Protein AF-A0AAW9I963-F1 (afdb_monomer_lite)

Structure (mmCIF, N/CA/C/O backbone):
data_AF-A0AAW9I963-F1
#
_entry.id   AF-A0AAW9I963-F1
#
loop_
_atom_site.group_PDB
_atom_site.id
_atom_site.type_symbol
_atom_site.label_atom_id
_atom_site.label_alt_id
_atom_site.label_comp_id
_atom_site.label_asym_id
_atom_site.label_entity_id
_atom_site.label_seq_id
_atom_site.pdbx_PDB_ins_code
_atom_site.Cartn_x
_atom_site.Cartn_y
_atom_site.Cartn_z
_atom_site.occupancy
_atom_site.B_iso_or_equiv
_atom_site.auth_seq_id
_atom_site.auth_comp_id
_atom_site.auth_asym_id
_atom_site.auth_atom_id
_atom_site.pdbx_PDB_model_num
ATOM 1 N N . PHE A 1 1 ? -1.242 30.091 -8.953 1.00 43.53 1 PHE A N 1
ATOM 2 C CA . PHE A 1 1 ? -1.515 29.076 -7.918 1.00 43.53 1 PHE A CA 1
ATOM 3 C C . PHE A 1 1 ? -2.609 28.128 -8.404 1.00 43.53 1 PHE A C 1
ATOM 5 O O . PHE A 1 1 ? -3.777 28.372 -8.151 1.00 43.53 1 PHE A O 1
ATOM 12 N N . LYS A 1 2 ? -2.262 27.078 -9.162 1.00 47.34 2 LYS A N 1
ATOM 13 C CA . LYS A 1 2 ? -3.169 25.941 -9.393 1.00 47.34 2 LYS A CA 1
ATOM 14 C C . LYS A 1 2 ? -2.757 24.877 -8.384 1.00 47.34 2 LYS A C 1
ATOM 16 O O . LYS A 1 2 ? -1.743 24.215 -8.575 1.00 47.34 2 LYS A O 1
ATOM 21 N N . GLN A 1 3 ? -3.473 24.800 -7.269 1.00 59.44 3 GLN A N 1
ATOM 22 C CA . GLN A 1 3 ? -3.333 23.683 -6.347 1.00 59.44 3 GLN A CA 1
ATOM 23 C C . GLN A 1 3 ? -3.964 22.481 -7.055 1.00 59.44 3 GLN A C 1
ATOM 25 O O . GLN A 1 3 ? -5.179 22.432 -7.227 1.00 59.44 3 GLN A O 1
ATOM 30 N N . TYR A 1 4 ? -3.132 21.591 -7.595 1.00 69.25 4 TYR A N 1
ATOM 31 C CA . TYR A 1 4 ? -3.611 20.362 -8.218 1.00 69.25 4 TYR A CA 1
ATOM 32 C C . TYR A 1 4 ? -4.271 19.504 -7.137 1.00 69.25 4 TYR A C 1
ATOM 34 O O . TYR A 1 4 ? -3.640 19.164 -6.137 1.00 69.25 4 TYR A O 1
ATOM 42 N N . LEU A 1 5 ? -5.552 19.195 -7.329 1.00 75.75 5 LEU A N 1
ATOM 43 C CA . LEU A 1 5 ? -6.249 18.194 -6.535 1.00 75.75 5 LEU A CA 1
ATOM 44 C C . LEU A 1 5 ? -5.720 16.818 -6.949 1.00 75.75 5 LEU A C 1
ATOM 46 O O . LEU A 1 5 ? -5.833 16.436 -8.112 1.00 75.75 5 LEU A O 1
ATOM 50 N N . ASP A 1 6 ? -5.146 16.084 -6.002 1.00 88.00 6 ASP A N 1
ATOM 51 C CA . ASP A 1 6 ? -4.772 14.686 -6.203 1.00 88.00 6 ASP A CA 1
ATOM 52 C C . ASP A 1 6 ? -6.042 13.824 -6.125 1.00 88.00 6 ASP A C 1
ATOM 54 O O . ASP A 1 6 ? -6.555 13.534 -5.041 1.00 88.00 6 ASP A O 1
ATOM 58 N N . ILE A 1 7 ? -6.591 13.478 -7.292 1.00 90.69 7 ILE A N 1
ATOM 59 C CA . ILE A 1 7 ? -7.854 12.733 -7.417 1.00 90.69 7 ILE A CA 1
ATOM 60 C C . ILE A 1 7 ? -7.729 11.336 -6.804 1.00 90.69 7 ILE A C 1
ATOM 62 O O . ILE A 1 7 ? -8.674 10.858 -6.173 1.00 90.69 7 ILE A O 1
ATOM 66 N N . ARG A 1 8 ? -6.567 10.688 -6.937 1.00 91.94 8 ARG A N 1
ATOM 67 C CA . ARG A 1 8 ? -6.339 9.346 -6.390 1.00 91.94 8 ARG A CA 1
ATOM 68 C C . ARG A 1 8 ? -6.342 9.391 -4.865 1.00 91.94 8 ARG A C 1
ATOM 70 O O . ARG A 1 8 ? -7.024 8.591 -4.229 1.00 91.94 8 ARG A O 1
ATOM 77 N N . LEU A 1 9 ? -5.670 10.381 -4.274 1.00 93.44 9 LEU A N 1
ATOM 78 C CA . LEU A 1 9 ? -5.690 10.583 -2.825 1.00 93.44 9 LEU A CA 1
ATOM 79 C C . LEU A 1 9 ? -7.079 10.984 -2.305 1.00 93.44 9 LEU A C 1
ATOM 81 O O . LEU A 1 9 ? -7.495 10.523 -1.243 1.00 93.44 9 LEU A O 1
ATOM 85 N N . ALA A 1 10 ? -7.813 11.824 -3.037 1.00 95.06 10 ALA A N 1
ATOM 86 C CA . ALA A 1 10 ? -9.189 12.170 -2.684 1.00 95.06 10 ALA A CA 1
ATOM 87 C C . ALA A 1 10 ? -10.102 10.931 -2.694 1.00 95.06 10 ALA A C 1
ATOM 89 O O . ALA A 1 10 ? -10.862 10.723 -1.750 1.00 95.06 10 ALA A O 1
ATOM 90 N N . SER A 1 11 ? -9.963 10.076 -3.710 1.00 95.94 11 SER A N 1
ATOM 91 C CA . SER A 1 11 ? -10.714 8.822 -3.830 1.00 95.94 11 SER A CA 1
ATOM 92 C C . SER A 1 11 ? -10.392 7.864 -2.685 1.00 95.94 11 SER A C 1
ATOM 94 O O . SER A 1 11 ? -11.305 7.361 -2.037 1.00 95.94 11 SER A O 1
ATOM 96 N N . LEU A 1 12 ? -9.105 7.690 -2.359 1.00 97.31 12 LEU A N 1
ATOM 97 C CA . LEU A 1 12 ? -8.669 6.883 -1.217 1.00 97.31 12 LEU A CA 1
ATOM 98 C C . LEU A 1 12 ? -9.314 7.351 0.093 1.00 97.31 12 LEU A C 1
ATOM 100 O O . LEU A 1 12 ? -9.763 6.530 0.885 1.00 97.31 12 LEU A O 1
ATOM 104 N N . ARG A 1 13 ? -9.388 8.667 0.325 1.00 97.50 13 ARG A N 1
ATOM 105 C CA . ARG A 1 13 ? -9.997 9.224 1.544 1.00 97.50 13 ARG A CA 1
ATOM 106 C C . ARG A 1 13 ? -11.492 8.938 1.634 1.00 97.50 13 ARG A C 1
ATOM 108 O O . ARG A 1 13 ? -11.961 8.608 2.718 1.00 97.50 13 ARG A O 1
ATOM 115 N N . LEU A 1 14 ? -12.220 9.046 0.522 1.00 97.94 14 LEU A N 1
ATOM 116 C CA . LEU A 1 14 ? -13.650 8.731 0.479 1.00 97.94 14 LEU A CA 1
ATOM 117 C C . LEU A 1 14 ? -13.894 7.238 0.719 1.00 97.94 14 LEU A C 1
ATOM 119 O O . LEU A 1 14 ? -14.690 6.885 1.583 1.00 97.94 14 LEU A O 1
ATOM 123 N N . ILE A 1 15 ? -13.140 6.371 0.037 1.00 97.88 15 ILE A N 1
ATOM 124 C CA . ILE A 1 15 ? -13.218 4.915 0.220 1.00 97.88 15 ILE A CA 1
ATOM 125 C C . ILE A 1 15 ? -12.872 4.530 1.665 1.00 97.88 15 ILE A C 1
ATOM 127 O O . ILE A 1 15 ? -13.557 3.716 2.275 1.00 97.88 15 ILE A O 1
ATOM 131 N N . ALA A 1 16 ? -11.845 5.151 2.251 1.00 98.00 16 ALA A N 1
ATOM 132 C CA . ALA A 1 16 ? -11.481 4.917 3.643 1.00 98.00 16 ALA A CA 1
ATOM 133 C C . ALA A 1 16 ? -12.562 5.371 4.635 1.00 98.00 16 ALA A C 1
ATOM 135 O O . ALA A 1 16 ? -12.674 4.758 5.695 1.00 98.00 16 ALA A O 1
ATOM 136 N N . SER A 1 17 ? -13.333 6.420 4.322 1.00 98.12 17 SER A N 1
ATOM 137 C CA . SER A 1 17 ? -14.497 6.819 5.128 1.00 98.12 17 SER A CA 1
ATOM 138 C C . SER A 1 17 ? -15.569 5.739 5.074 1.00 98.12 17 SER A C 1
ATOM 140 O O . SER A 1 17 ? -15.957 5.224 6.117 1.00 98.12 17 SER A O 1
ATOM 142 N N . GLU A 1 18 ? -15.944 5.309 3.867 1.00 98.31 18 GLU A N 1
ATOM 143 C CA . GLU A 1 18 ? -16.982 4.294 3.658 1.00 98.31 18 GLU A CA 1
ATOM 144 C C . GLU A 1 18 ? -16.635 2.972 4.358 1.00 98.31 18 GLU A C 1
ATOM 146 O O . GLU A 1 18 ? -17.433 2.430 5.118 1.00 98.31 18 GLU A O 1
ATOM 151 N N . ILE A 1 19 ? -15.403 2.481 4.189 1.00 98.25 19 ILE A N 1
ATOM 152 C CA . ILE A 1 19 ? -14.929 1.245 4.833 1.00 98.25 19 ILE A CA 1
ATOM 153 C C . ILE A 1 19 ? -15.042 1.324 6.362 1.00 98.25 19 ILE A C 1
ATOM 155 O O . ILE A 1 19 ? -15.353 0.323 7.008 1.00 98.25 19 ILE A O 1
ATOM 159 N N . LYS A 1 20 ? -14.771 2.496 6.952 1.00 97.31 20 LYS A N 1
ATOM 160 C CA . LYS A 1 20 ? -14.863 2.705 8.405 1.00 97.31 20 LYS A CA 1
ATOM 161 C C . LYS A 1 20 ? -16.306 2.820 8.872 1.00 97.31 20 LYS A C 1
ATOM 163 O O . LYS A 1 20 ? -16.640 2.238 9.897 1.00 97.31 20 LYS A O 1
ATOM 168 N N . GLU A 1 21 ? -17.140 3.549 8.137 1.00 98.19 21 GLU A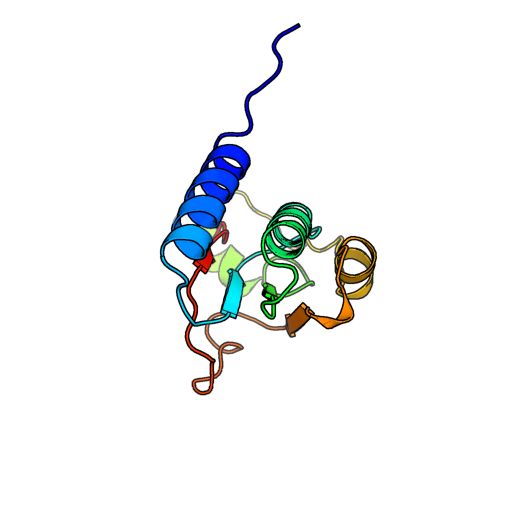 N 1
ATOM 169 C CA . GLU A 1 21 ? -18.558 3.746 8.454 1.00 98.19 21 GLU A CA 1
ATOM 170 C C . GLU A 1 21 ? -19.335 2.426 8.401 1.00 98.19 21 GLU A C 1
ATOM 172 O O . GLU A 1 21 ? -20.127 2.147 9.298 1.00 98.19 21 GLU A O 1
ATOM 177 N N . GLN A 1 22 ? -19.035 1.573 7.418 1.00 98.00 22 GLN A N 1
ATOM 178 C CA . GLN A 1 22 ? -19.617 0.233 7.290 1.00 98.00 22 GLN A CA 1
ATOM 179 C C . GLN A 1 22 ? -18.927 -0.823 8.166 1.00 98.00 22 GLN A C 1
ATOM 181 O O . GLN A 1 22 ? -19.359 -1.973 8.194 1.00 98.00 22 GLN A O 1
ATOM 186 N N . ASN A 1 23 ? -17.844 -0.456 8.863 1.00 96.31 23 ASN A N 1
ATOM 187 C CA . ASN A 1 23 ? -17.022 -1.358 9.667 1.00 96.31 23 ASN A CA 1
ATOM 188 C C . ASN A 1 23 ? -16.606 -2.633 8.902 1.00 96.31 23 ASN A C 1
ATOM 190 O O . ASN A 1 23 ? -16.752 -3.745 9.409 1.00 96.31 23 ASN A O 1
ATOM 194 N N . LEU A 1 24 ? -16.118 -2.478 7.663 1.00 97.81 24 LEU A N 1
ATOM 195 C CA . LEU A 1 24 ? -15.758 -3.629 6.832 1.00 97.81 24 LEU A CA 1
ATOM 196 C C . LEU A 1 24 ? -14.517 -4.345 7.376 1.00 97.81 24 LEU A C 1
ATOM 198 O O . LEU A 1 24 ? -13.463 -3.735 7.615 1.00 97.81 24 LEU A O 1
ATOM 202 N N . ASP A 1 25 ? -14.637 -5.663 7.498 1.00 97.31 25 ASP A N 1
ATOM 203 C CA . ASP A 1 25 ? -13.540 -6.566 7.823 1.00 97.31 25 ASP A CA 1
ATOM 204 C C . ASP A 1 25 ? -12.570 -6.731 6.647 1.00 97.31 25 ASP A C 1
ATOM 206 O O . ASP A 1 25 ? -12.907 -6.479 5.492 1.00 97.31 25 ASP A O 1
ATOM 210 N N . GLY A 1 26 ? -11.349 -7.170 6.951 1.00 97.69 26 GLY A N 1
ATOM 211 C CA . GLY A 1 26 ? -10.289 -7.389 5.967 1.00 97.69 26 GLY A CA 1
ATOM 212 C C . GLY A 1 26 ? -9.155 -6.372 6.052 1.00 97.69 26 GLY A C 1
ATOM 213 O O . GLY A 1 26 ? -9.270 -5.324 6.696 1.00 97.69 26 GLY A O 1
ATOM 214 N N . GLU A 1 27 ? -8.046 -6.725 5.416 1.00 98.25 27 GLU A N 1
ATOM 215 C CA . GLU A 1 27 ? -6.800 -5.963 5.383 1.00 98.25 27 GLU A CA 1
ATOM 216 C C . GLU A 1 27 ? -6.758 -5.026 4.166 1.00 98.25 27 GLU A C 1
ATOM 218 O O . GLU A 1 27 ? -7.710 -4.957 3.382 1.00 98.25 27 GLU A O 1
ATOM 223 N N . VAL A 1 28 ? -5.666 -4.280 3.996 1.00 98.31 28 VAL A N 1
ATOM 224 C CA . VAL A 1 28 ? -5.489 -3.376 2.850 1.00 98.31 28 VAL A CA 1
ATOM 225 C C . VAL A 1 28 ? -4.237 -3.729 2.060 1.00 98.31 28 VAL A C 1
ATOM 227 O O . VAL A 1 28 ? -3.258 -4.201 2.636 1.00 98.31 28 VAL A O 1
ATOM 230 N N . ALA A 1 29 ? -4.257 -3.505 0.747 1.00 97.12 29 ALA A N 1
ATOM 231 C CA . ALA A 1 29 ? -3.127 -3.818 -0.119 1.00 97.12 29 ALA A CA 1
ATOM 232 C C . ALA A 1 29 ? -2.841 -2.747 -1.176 1.00 97.12 29 ALA A C 1
ATOM 234 O O . ALA A 1 29 ? -3.734 -2.023 -1.620 1.00 97.12 29 ALA A O 1
ATOM 235 N N . GLU A 1 30 ? -1.585 -2.701 -1.608 1.00 95.50 30 GLU A N 1
ATOM 236 C CA . GLU A 1 30 ? -1.146 -2.021 -2.824 1.00 95.50 30 GLU A CA 1
ATOM 237 C C . GLU A 1 30 ? -0.250 -2.960 -3.642 1.00 95.50 30 GLU A C 1
ATOM 239 O O . GLU A 1 30 ? 0.680 -3.563 -3.102 1.00 95.50 30 GLU A O 1
ATOM 244 N N . LEU A 1 31 ? -0.553 -3.071 -4.935 1.00 92.94 31 LEU A N 1
ATOM 245 C CA . LEU A 1 31 ? 0.244 -3.757 -5.946 1.00 92.94 31 LEU A CA 1
ATOM 246 C C . LEU A 1 31 ? 0.896 -2.701 -6.845 1.00 92.94 31 LEU A C 1
ATOM 248 O O . LEU A 1 31 ? 0.181 -2.007 -7.564 1.00 92.94 31 LEU A O 1
ATOM 252 N N . GLY A 1 32 ? 2.224 -2.580 -6.778 1.00 85.69 32 GLY A N 1
ATOM 253 C CA . GLY A 1 32 ? 2.993 -1.499 -7.408 1.00 85.69 32 GLY A CA 1
ATOM 254 C C . GLY A 1 32 ? 3.131 -0.280 -6.488 1.00 85.69 32 GLY A C 1
ATOM 255 O O . GLY A 1 32 ? 2.39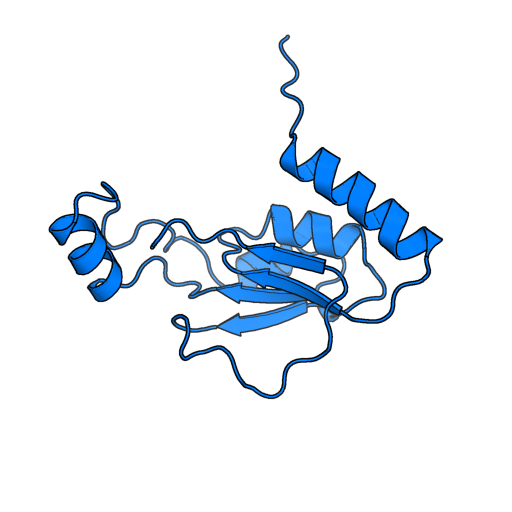1 0.690 -6.591 1.00 85.69 32 GLY A O 1
ATOM 256 N N . GLY A 1 33 ? 4.073 -0.327 -5.545 1.00 76.44 33 GLY A N 1
ATOM 257 C CA . GLY A 1 33 ? 4.254 0.697 -4.508 1.00 76.44 33 GLY A CA 1
ATOM 258 C C . GLY A 1 33 ? 5.386 1.696 -4.775 1.00 76.44 33 GLY A C 1
ATOM 259 O O . GLY A 1 33 ? 5.423 2.762 -4.149 1.00 76.44 33 GLY A O 1
ATOM 260 N N . TYR A 1 34 ? 6.327 1.379 -5.671 1.00 81.06 34 TYR A N 1
ATOM 261 C CA . TYR A 1 34 ? 7.524 2.164 -5.993 1.00 81.06 34 TYR A CA 1
ATOM 262 C C . TYR A 1 34 ? 8.199 2.779 -4.749 1.00 81.06 34 TYR A C 1
ATOM 264 O O . TYR A 1 34 ? 8.846 2.090 -3.963 1.00 81.06 34 TYR A O 1
ATOM 272 N N . LYS A 1 35 ? 8.059 4.097 -4.536 1.00 80.75 35 LYS A N 1
ATOM 273 C CA . LYS A 1 35 ? 8.667 4.858 -3.426 1.00 80.75 35 LYS A CA 1
ATOM 274 C C . LYS A 1 35 ? 7.800 4.941 -2.170 1.00 80.75 35 LYS A C 1
ATOM 276 O O . LYS A 1 35 ? 8.176 5.663 -1.240 1.00 80.75 35 LYS A O 1
ATOM 281 N N . GLY A 1 36 ? 6.652 4.272 -2.147 1.00 87.00 36 GLY A N 1
ATOM 282 C CA . GLY A 1 36 ? 5.796 4.128 -0.973 1.00 87.00 36 GLY A CA 1
ATOM 283 C C . GLY A 1 36 ? 4.968 5.356 -0.606 1.00 87.00 36 GLY A C 1
ATOM 284 O O . GLY A 1 36 ? 4.516 5.465 0.531 1.00 87.00 36 GLY A O 1
ATOM 285 N N . LYS A 1 37 ? 4.789 6.323 -1.517 1.00 91.31 37 LYS A N 1
ATOM 286 C CA . LYS A 1 37 ? 4.018 7.540 -1.205 1.00 91.31 37 LYS A CA 1
ATOM 287 C C . LYS A 1 37 ? 2.542 7.211 -0.970 1.00 91.31 37 LYS A C 1
ATOM 289 O O . LYS A 1 37 ? 1.970 7.682 0.007 1.00 91.31 37 LYS A O 1
ATOM 294 N N . PHE A 1 38 ? 1.937 6.423 -1.857 1.00 94.44 38 PHE A N 1
ATOM 295 C CA . PHE A 1 38 ? 0.527 6.062 -1.736 1.00 94.44 38 PHE A CA 1
ATOM 296 C C . PHE A 1 38 ? 0.314 5.011 -0.639 1.00 94.44 38 PHE A C 1
ATOM 298 O O . PHE A 1 38 ? -0.533 5.229 0.224 1.00 94.44 38 PHE A O 1
ATOM 305 N N . ALA A 1 39 ? 1.185 3.997 -0.551 1.00 95.50 39 ALA A N 1
ATOM 306 C CA . ALA A 1 39 ? 1.319 3.117 0.613 1.00 95.50 39 ALA A CA 1
ATOM 307 C C . ALA A 1 39 ? 1.283 3.857 1.964 1.00 95.50 39 ALA A C 1
ATOM 309 O O . ALA A 1 39 ? 0.544 3.461 2.864 1.00 95.50 39 ALA A O 1
ATOM 310 N N . SER A 1 40 ? 2.041 4.951 2.115 1.00 96.31 40 SER A N 1
ATOM 311 C CA . SER A 1 40 ? 2.062 5.751 3.350 1.00 96.31 40 SER A CA 1
ATOM 312 C C . SER A 1 40 ? 0.698 6.379 3.664 1.00 96.31 40 SER A C 1
ATOM 314 O O . SER A 1 40 ? 0.250 6.346 4.812 1.00 96.31 40 SER A O 1
ATOM 316 N N . GLU A 1 41 ? -0.020 6.881 2.654 1.00 97.50 41 GLU A N 1
ATOM 317 C CA . GLU A 1 41 ? -1.371 7.428 2.835 1.00 97.50 41 GLU A CA 1
ATOM 318 C C . GLU A 1 41 ? -2.399 6.332 3.162 1.00 97.50 41 GLU A C 1
ATOM 320 O O . GLU A 1 41 ? -3.246 6.541 4.033 1.00 97.50 41 GLU A O 1
ATOM 325 N N . ILE A 1 42 ? -2.303 5.146 2.545 1.00 97.69 42 ILE A N 1
ATOM 326 C CA . ILE A 1 42 ? -3.135 3.984 2.902 1.00 97.69 42 ILE A CA 1
ATOM 327 C C . ILE A 1 42 ? -2.875 3.602 4.365 1.00 97.69 42 ILE A C 1
ATOM 329 O O . ILE A 1 42 ? -3.806 3.530 5.166 1.00 97.69 42 ILE A O 1
ATOM 333 N N . ASN A 1 43 ? -1.608 3.422 4.741 1.00 97.62 43 ASN A N 1
ATOM 334 C CA . ASN A 1 43 ? -1.202 3.054 6.095 1.00 97.62 43 ASN A CA 1
ATOM 335 C C . ASN A 1 43 ? -1.700 4.067 7.137 1.00 97.62 43 ASN A C 1
ATOM 337 O O . ASN A 1 43 ? -2.218 3.686 8.184 1.00 97.62 43 ASN A O 1
ATOM 341 N N . LYS A 1 44 ? -1.627 5.363 6.813 1.00 97.81 44 LYS A N 1
ATOM 342 C CA . LYS A 1 44 ? -2.156 6.447 7.646 1.00 97.81 44 LYS A CA 1
ATOM 343 C C . LYS A 1 44 ? -3.671 6.376 7.822 1.00 97.81 44 LYS A C 1
ATOM 345 O O . LYS A 1 44 ? -4.181 6.671 8.902 1.00 97.81 44 LYS A O 1
ATOM 350 N N . LEU A 1 45 ? -4.404 6.050 6.760 1.00 98.06 45 LEU A N 1
ATOM 351 C CA . LEU A 1 45 ? -5.864 6.006 6.786 1.00 98.06 45 LEU A CA 1
ATOM 352 C C . LEU A 1 45 ? -6.400 4.737 7.454 1.00 98.06 45 LEU A C 1
ATOM 354 O O . LEU A 1 45 ? -7.491 4.796 8.024 1.00 98.06 45 LEU A O 1
ATOM 358 N N . PHE A 1 46 ? -5.638 3.644 7.464 1.00 97.88 46 PHE A N 1
ATOM 359 C CA . PHE A 1 46 ? -6.017 2.367 8.071 1.00 97.88 46 PHE A CA 1
ATOM 360 C C . PHE A 1 46 ? -5.021 1.910 9.158 1.00 97.88 46 PHE A C 1
ATOM 362 O O . PHE A 1 46 ? -4.453 0.827 9.043 1.00 97.88 46 PHE A O 1
ATOM 369 N N . PRO A 1 47 ? -4.848 2.667 10.261 1.00 96.94 47 PRO A N 1
ATOM 370 C CA . PRO A 1 47 ? -3.827 2.385 11.286 1.00 96.94 47 PRO A CA 1
ATOM 371 C C . PRO A 1 47 ? -3.998 1.026 11.987 1.00 96.94 47 PRO A C 1
ATOM 373 O O . PRO A 1 47 ? -3.057 0.470 12.551 1.00 96.94 47 PRO A O 1
ATOM 376 N N . ASN A 1 48 ? -5.218 0.486 11.970 1.00 96.38 48 ASN A N 1
ATOM 377 C CA . ASN A 1 48 ? -5.563 -0.759 12.652 1.00 96.38 48 ASN A CA 1
ATOM 378 C C . ASN A 1 48 ? -5.532 -1.989 11.732 1.00 96.38 48 ASN A C 1
ATOM 380 O O . ASN A 1 48 ? -5.639 -3.102 12.242 1.00 96.38 48 ASN A O 1
ATOM 384 N N . LYS A 1 49 ? -5.388 -1.803 10.414 1.00 97.88 49 LYS A N 1
ATOM 385 C CA . LYS A 1 49 ? -5.345 -2.888 9.424 1.00 97.88 49 LYS A CA 1
ATOM 386 C C . LYS A 1 49 ? -3.903 -3.108 8.972 1.00 97.88 49 LYS A C 1
ATOM 388 O O . LYS A 1 49 ? -3.110 -2.168 8.921 1.00 97.88 49 LYS A O 1
ATOM 393 N N . LYS A 1 50 ? -3.544 -4.348 8.664 1.00 98.19 50 LYS A N 1
ATOM 394 C CA . LYS A 1 50 ? -2.274 -4.680 8.023 1.00 98.19 50 LYS A CA 1
ATOM 395 C C . LYS A 1 50 ? -2.280 -4.156 6.591 1.00 98.19 50 LYS A C 1
ATOM 397 O O . LYS A 1 50 ? -3.273 -4.291 5.877 1.00 98.19 50 LYS A O 1
ATOM 402 N N . LEU A 1 51 ? -1.155 -3.583 6.181 1.00 97.88 51 LEU A N 1
ATOM 403 C CA . LEU A 1 51 ? -0.925 -3.122 4.819 1.00 97.88 51 LEU A CA 1
ATOM 404 C C . LEU A 1 51 ? -0.009 -4.104 4.095 1.00 97.88 51 LEU A C 1
ATOM 406 O O . LEU A 1 51 ? 1.152 -4.245 4.466 1.00 97.88 51 LEU A O 1
ATOM 410 N N . TYR A 1 52 ? -0.516 -4.743 3.051 1.00 96.69 52 TYR A N 1
ATOM 411 C CA . TYR A 1 52 ? 0.243 -5.638 2.190 1.00 96.69 52 TYR A CA 1
ATOM 412 C C . TYR A 1 52 ? 0.781 -4.864 0.985 1.00 96.69 52 TYR A C 1
ATOM 414 O O . TYR A 1 52 ? 0.014 -4.314 0.199 1.00 96.69 52 TYR A O 1
ATOM 422 N N . LEU A 1 53 ? 2.104 -4.798 0.862 1.00 94.88 53 LEU A N 1
ATOM 423 C CA . LEU A 1 53 ? 2.797 -4.111 -0.223 1.00 94.88 53 LEU A CA 1
ATOM 424 C C . LEU A 1 53 ? 3.441 -5.137 -1.133 1.00 94.88 53 LEU A C 1
ATOM 426 O O . LEU A 1 53 ? 4.427 -5.774 -0.760 1.00 94.88 53 LEU A O 1
ATOM 430 N N . PHE A 1 54 ? 2.867 -5.272 -2.317 1.00 93.38 54 PHE A N 1
ATOM 431 C CA . PHE A 1 54 ? 3.359 -6.129 -3.373 1.00 93.38 54 PHE A CA 1
ATOM 432 C C . PHE A 1 54 ? 4.158 -5.266 -4.349 1.00 93.38 54 PHE A C 1
ATOM 434 O O . PHE A 1 54 ? 3.607 -4.380 -5.002 1.00 93.38 54 PHE A O 1
ATOM 441 N N . ASP A 1 55 ? 5.463 -5.506 -4.441 1.00 87.94 55 ASP A N 1
ATOM 442 C CA . ASP A 1 55 ? 6.327 -4.847 -5.422 1.00 87.94 55 ASP A CA 1
ATOM 443 C C . ASP A 1 55 ? 7.536 -5.741 -5.734 1.00 87.94 55 ASP A C 1
ATOM 445 O O . ASP A 1 55 ? 7.925 -6.592 -4.930 1.00 87.94 55 ASP A O 1
ATOM 449 N N . THR A 1 56 ? 8.175 -5.532 -6.878 1.00 84.88 56 THR A N 1
ATOM 450 C CA . THR A 1 56 ? 9.459 -6.173 -7.175 1.00 84.88 56 THR A CA 1
ATOM 451 C C . THR A 1 56 ? 10.570 -5.566 -6.311 1.00 84.88 56 THR A C 1
ATOM 453 O O . THR A 1 56 ? 11.537 -6.246 -5.972 1.00 84.88 56 THR A O 1
ATOM 456 N N . PHE A 1 57 ? 10.431 -4.291 -5.923 1.00 79.31 57 PHE A N 1
ATOM 457 C CA . PHE A 1 57 ? 11.455 -3.444 -5.301 1.00 79.31 57 PHE A CA 1
ATOM 458 C C . PHE A 1 57 ? 12.780 -3.420 -6.082 1.00 79.31 57 PHE A C 1
ATOM 460 O O . PHE A 1 57 ? 13.825 -3.096 -5.523 1.00 79.31 57 PHE A O 1
ATOM 467 N N . GLU A 1 58 ? 12.737 -3.796 -7.360 1.00 76.62 58 GLU A N 1
ATOM 468 C CA . GLU A 1 58 ? 13.887 -3.905 -8.264 1.00 76.62 58 GLU A CA 1
ATOM 469 C C . GLU A 1 58 ? 13.609 -3.224 -9.617 1.00 76.62 58 GLU A C 1
ATOM 471 O O . GLU A 1 58 ? 14.486 -3.167 -10.476 1.00 76.62 58 GLU A O 1
ATOM 476 N N . GLY A 1 59 ? 12.423 -2.625 -9.784 1.00 74.06 59 GLY A N 1
ATOM 477 C CA . GLY A 1 59 ? 11.954 -2.069 -11.052 1.00 74.06 59 GLY A CA 1
ATOM 478 C C . GLY A 1 59 ? 11.338 -3.138 -11.956 1.00 74.06 59 GLY A C 1
ATOM 479 O O . GLY A 1 59 ? 10.963 -4.217 -11.491 1.00 74.06 59 GLY A O 1
ATOM 480 N N . PHE A 1 60 ? 11.198 -2.826 -13.244 1.00 76.06 60 PHE A N 1
ATOM 481 C CA . PHE A 1 60 ? 10.638 -3.769 -14.217 1.00 76.06 60 PHE A CA 1
ATOM 482 C C . PHE A 1 60 ? 11.641 -4.840 -14.627 1.00 76.06 60 PHE A C 1
ATOM 484 O O . PHE A 1 60 ? 12.812 -4.537 -14.883 1.00 76.06 60 PHE A O 1
ATOM 491 N N . TYR A 1 61 ? 11.149 -6.073 -14.741 1.00 73.56 61 TYR A N 1
ATOM 492 C CA . TYR A 1 61 ? 11.917 -7.178 -15.289 1.00 73.56 61 TYR A CA 1
ATOM 493 C C . TYR A 1 61 ? 12.076 -7.012 -16.798 1.00 73.56 61 TYR A C 1
ATOM 495 O O . TYR A 1 61 ? 11.297 -6.339 -17.480 1.00 73.56 61 TYR A O 1
ATOM 503 N N . ARG A 1 62 ? 13.144 -7.597 -17.334 1.00 75.94 62 ARG A N 1
ATOM 504 C CA . ARG A 1 62 ? 13.486 -7.448 -18.748 1.00 75.94 62 ARG A CA 1
ATOM 505 C C . ARG A 1 62 ? 12.479 -8.161 -19.643 1.00 75.94 62 ARG A C 1
ATOM 507 O O . ARG A 1 62 ? 12.156 -7.662 -20.716 1.00 75.94 62 ARG A O 1
ATOM 514 N N . GLU A 1 63 ? 11.978 -9.292 -19.171 1.00 76.75 63 GLU A N 1
ATOM 515 C CA . GLU A 1 63 ? 10.965 -10.111 -19.819 1.00 76.75 63 GLU A CA 1
ATOM 516 C C . GLU A 1 63 ? 9.680 -9.306 -20.075 1.00 76.75 63 GLU A C 1
ATOM 518 O O . GLU A 1 63 ? 9.170 -9.318 -21.197 1.00 76.75 63 GLU A O 1
ATOM 523 N N . ASP A 1 64 ? 9.223 -8.522 -19.093 1.00 75.44 64 ASP A N 1
ATOM 524 C CA . ASP A 1 64 ? 8.038 -7.670 -19.249 1.00 75.44 64 ASP A CA 1
ATOM 525 C C . ASP A 1 64 ? 8.275 -6.561 -20.280 1.00 75.44 64 ASP A C 1
ATOM 527 O O . ASP A 1 64 ? 7.435 -6.272 -21.131 1.00 75.44 64 ASP A O 1
ATOM 531 N N . LEU A 1 65 ? 9.465 -5.957 -20.260 1.00 77.31 65 LEU A N 1
ATOM 532 C CA . LEU A 1 65 ? 9.832 -4.905 -21.208 1.00 77.31 65 LEU A CA 1
ATOM 533 C C . LEU A 1 65 ? 9.919 -5.417 -22.650 1.00 77.31 65 LEU A C 1
ATOM 535 O O . LEU A 1 65 ? 9.618 -4.672 -23.588 1.00 77.31 65 LEU A O 1
ATOM 539 N N . ASP A 1 66 ? 10.321 -6.673 -22.842 1.00 78.81 66 ASP A N 1
ATOM 540 C CA . ASP A 1 66 ? 10.343 -7.308 -24.157 1.00 78.81 66 ASP A CA 1
ATOM 541 C C . ASP A 1 66 ? 8.913 -7.516 -24.691 1.00 78.81 66 ASP A C 1
ATOM 543 O O . ASP A 1 66 ? 8.657 -7.238 -25.870 1.00 78.81 66 ASP A O 1
ATOM 547 N N . ILE A 1 67 ? 7.960 -7.894 -23.830 1.00 76.75 67 ILE A N 1
ATOM 548 C CA . ILE A 1 67 ? 6.531 -7.990 -24.175 1.00 76.75 67 ILE A CA 1
ATOM 549 C C . ILE A 1 67 ? 5.979 -6.612 -24.553 1.00 76.75 67 ILE A C 1
ATOM 551 O O . ILE A 1 67 ? 5.411 -6.458 -25.640 1.00 76.75 67 ILE A O 1
ATOM 555 N N . GLU A 1 68 ? 6.211 -5.600 -23.720 1.00 78.62 68 GLU A N 1
ATOM 556 C CA . GLU A 1 68 ? 5.774 -4.219 -23.947 1.00 78.62 68 GLU A CA 1
ATOM 557 C C . GLU A 1 68 ? 6.301 -3.658 -25.269 1.00 78.62 68 GLU A C 1
ATOM 559 O O . GLU A 1 68 ? 5.567 -3.039 -26.045 1.00 78.62 68 GLU A O 1
ATOM 564 N N . LYS A 1 69 ? 7.582 -3.903 -25.563 1.00 76.19 69 LYS A N 1
ATOM 565 C CA . LYS A 1 69 ? 8.223 -3.460 -26.802 1.00 76.19 69 LYS A CA 1
ATOM 566 C C . LYS A 1 69 ? 7.689 -4.208 -28.019 1.00 76.19 69 LYS A C 1
ATOM 568 O O . LYS A 1 69 ? 7.532 -3.593 -29.073 1.00 76.19 69 LYS A O 1
ATOM 573 N N . SER A 1 70 ? 7.428 -5.510 -27.889 1.00 79.56 70 SER A N 1
ATOM 574 C CA . SER A 1 70 ? 6.905 -6.332 -28.986 1.00 79.56 70 SER A CA 1
ATOM 575 C C . SER A 1 70 ? 5.492 -5.916 -29.406 1.00 79.56 70 SER A C 1
ATOM 577 O O . SER A 1 70 ? 5.182 -5.935 -30.597 1.00 79.56 70 SER A O 1
ATOM 579 N N . HIS A 1 71 ? 4.677 -5.455 -28.454 1.00 75.94 71 HIS A N 1
ATOM 580 C CA . HIS A 1 71 ? 3.310 -4.998 -28.702 1.00 75.94 71 HIS A CA 1
ATOM 581 C C . HIS A 1 71 ? 3.171 -3.472 -28.837 1.00 75.94 71 HIS A C 1
ATOM 583 O O . HIS A 1 71 ? 2.116 -2.980 -29.236 1.00 75.94 71 HIS A O 1
ATOM 589 N N . GLY A 1 72 ? 4.232 -2.712 -28.549 1.00 74.75 72 GLY A N 1
ATOM 590 C CA . GLY A 1 72 ? 4.232 -1.250 -28.615 1.00 74.75 72 GLY A CA 1
ATOM 591 C C . GLY A 1 72 ? 3.434 -0.574 -27.495 1.00 74.75 72 GLY A C 1
ATOM 592 O O . GLY A 1 72 ? 2.970 0.550 -27.687 1.00 74.75 72 GLY A O 1
ATOM 593 N N . TYR A 1 73 ? 3.270 -1.243 -26.352 1.00 73.81 73 TYR A N 1
ATOM 594 C CA . TYR A 1 73 ? 2.480 -0.767 -25.213 1.00 73.81 73 TYR A CA 1
ATOM 595 C C . TYR A 1 73 ? 3.190 0.338 -24.417 1.00 73.81 73 TYR A C 1
ATOM 597 O O . TYR A 1 73 ? 2.553 1.319 -24.028 1.00 73.81 73 TYR A O 1
ATOM 605 N N . SER A 1 74 ? 4.521 0.269 -24.284 1.00 67.94 74 SER A N 1
ATOM 606 C CA . SER A 1 74 ? 5.291 1.247 -23.508 1.00 67.94 74 SER A CA 1
ATOM 607 C C . SER A 1 74 ? 6.671 1.572 -24.091 1.00 67.94 74 SER A C 1
ATOM 609 O O . SER A 1 74 ?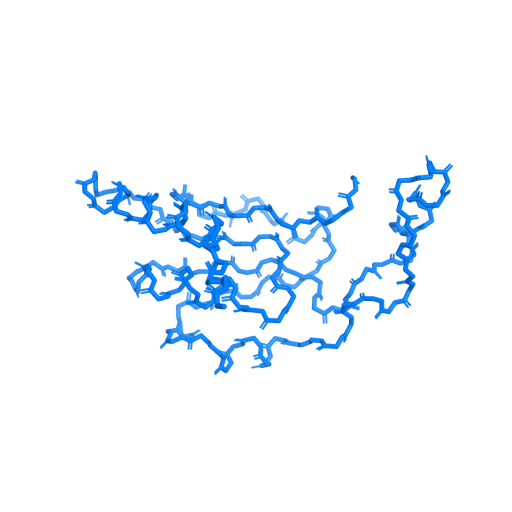 7.247 0.847 -24.901 1.00 67.94 74 SER A O 1
ATOM 611 N N . LYS A 1 75 ? 7.218 2.719 -23.660 1.00 67.56 75 LYS A N 1
ATOM 612 C CA . LYS A 1 75 ? 8.609 3.153 -23.900 1.00 67.56 75 LYS A CA 1
ATOM 613 C C . LYS A 1 75 ? 9.511 2.936 -22.674 1.00 67.56 75 LYS A C 1
ATOM 615 O O . LYS A 1 75 ? 10.600 3.518 -22.621 1.00 67.56 75 LYS A O 1
ATOM 620 N N . CYS A 1 76 ? 9.050 2.178 -21.677 1.00 63.56 76 CYS A N 1
ATOM 621 C CA . CYS A 1 76 ? 9.817 1.863 -20.473 1.00 63.56 76 CYS A CA 1
ATOM 622 C C . CYS A 1 76 ? 11.146 1.167 -20.808 1.00 63.56 76 CYS A C 1
ATOM 624 O O . CYS A 1 76 ? 11.288 0.504 -21.835 1.00 63.56 76 CYS A O 1
ATOM 626 N N . LYS A 1 77 ? 12.151 1.379 -19.952 1.00 64.38 77 LYS A N 1
ATOM 627 C CA . LYS A 1 77 ? 13.504 0.829 -20.100 1.00 64.38 77 LYS A CA 1
ATOM 628 C C . LYS A 1 77 ? 13.885 0.025 -18.865 1.00 64.38 77 LYS A C 1
ATOM 630 O O . LYS A 1 77 ? 13.374 0.281 -17.778 1.00 64.38 77 LYS A O 1
ATOM 635 N N . GLU A 1 78 ? 14.822 -0.897 -19.053 1.00 61.47 78 GLU A N 1
ATOM 636 C CA . GLU A 1 78 ? 15.429 -1.685 -17.979 1.00 61.47 78 GLU A CA 1
ATOM 637 C C . GLU A 1 78 ? 16.043 -0.739 -16.935 1.00 61.47 78 GLU A C 1
ATOM 639 O O . GLU A 1 78 ? 16.744 0.215 -17.290 1.00 61.47 78 GLU A O 1
ATOM 644 N N . GLY A 1 79 ? 15.718 -0.954 -15.657 1.00 59.19 79 GLY A N 1
ATOM 645 C CA . GLY A 1 79 ? 16.124 -0.080 -14.549 1.00 59.19 79 GLY A CA 1
ATOM 646 C C . GLY A 1 79 ? 15.200 1.115 -14.270 1.00 59.19 79 GLY A C 1
ATOM 647 O O . GLY A 1 79 ? 15.432 1.854 -13.313 1.00 59.19 79 GLY A O 1
ATOM 648 N N . ASN A 1 80 ? 14.122 1.323 -15.036 1.00 58.00 80 ASN A N 1
ATOM 649 C CA . ASN A 1 80 ? 13.070 2.235 -14.586 1.00 58.00 80 ASN A CA 1
ATOM 650 C C . ASN A 1 80 ? 12.471 1.700 -13.270 1.00 58.00 80 ASN A C 1
ATOM 652 O O . ASN A 1 80 ? 12.163 0.516 -13.164 1.00 58.00 80 ASN A O 1
ATOM 656 N N . PHE A 1 81 ? 12.311 2.589 -12.283 1.00 59.16 81 PHE A N 1
ATOM 657 C CA . PHE A 1 81 ? 11.805 2.296 -10.932 1.00 59.16 81 PHE A CA 1
ATOM 658 C C . PHE A 1 81 ? 12.716 1.447 -10.021 1.00 59.16 81 PHE A C 1
ATOM 660 O O . PHE A 1 81 ? 12.307 1.105 -8.913 1.00 59.16 81 PHE A O 1
ATOM 667 N N . SER A 1 82 ? 13.967 1.174 -10.412 1.00 63.12 82 SER A N 1
ATOM 668 C CA . SER A 1 82 ? 14.918 0.409 -9.585 1.00 63.12 82 SER A CA 1
ATOM 669 C C . SER A 1 82 ? 15.549 1.215 -8.437 1.00 63.12 82 SER A C 1
ATOM 671 O O . SER A 1 82 ? 16.334 0.682 -7.657 1.00 63.12 82 SER A O 1
ATOM 673 N N . ASP A 1 83 ? 15.249 2.511 -8.314 1.00 63.59 83 ASP A N 1
ATOM 674 C CA . ASP A 1 83 ? 15.745 3.395 -7.252 1.00 63.59 83 ASP A CA 1
ATOM 675 C C . ASP A 1 83 ? 14.874 3.329 -5.983 1.00 63.59 83 ASP A C 1
ATOM 677 O O . ASP A 1 83 ? 14.574 4.343 -5.343 1.00 63.59 83 ASP A O 1
ATOM 681 N N . THR A 1 84 ? 14.448 2.121 -5.619 1.00 65.25 84 THR A N 1
ATOM 682 C CA . THR A 1 84 ? 13.671 1.859 -4.410 1.00 65.25 84 THR A CA 1
ATOM 683 C C . THR A 1 84 ? 14.142 0.573 -3.745 1.00 65.25 84 THR A C 1
ATOM 685 O O . THR A 1 84 ? 14.687 -0.318 -4.385 1.00 65.25 84 THR A O 1
ATOM 688 N N . ASN A 1 85 ? 13.949 0.480 -2.436 1.00 78.44 85 ASN A N 1
ATOM 689 C CA . ASN A 1 85 ? 14.103 -0.762 -1.697 1.00 78.44 85 ASN A CA 1
ATOM 690 C C . ASN A 1 85 ? 13.100 -0.779 -0.537 1.00 78.44 85 ASN A C 1
ATOM 692 O O . ASN A 1 85 ? 12.504 0.246 -0.191 1.00 78.44 85 ASN A O 1
ATOM 696 N N . VAL A 1 86 ? 12.921 -1.953 0.065 1.00 85.06 86 VAL A N 1
ATOM 697 C CA . VAL A 1 86 ? 11.967 -2.160 1.162 1.00 85.06 86 VAL A CA 1
ATOM 698 C C . VAL A 1 86 ? 12.212 -1.193 2.325 1.00 85.06 86 VAL A C 1
ATOM 700 O O . VAL A 1 86 ? 11.256 -0.630 2.850 1.00 85.06 86 VAL A O 1
ATOM 703 N N . GLU A 1 87 ? 13.467 -0.937 2.704 1.00 86.12 87 GLU A N 1
ATOM 704 C CA . GLU A 1 87 ? 13.798 -0.047 3.828 1.00 86.12 87 GLU A CA 1
ATOM 705 C C . GLU A 1 87 ? 13.382 1.407 3.569 1.00 86.12 87 GLU A C 1
ATOM 707 O O . GLU A 1 87 ? 12.821 2.064 4.447 1.00 86.12 87 GLU A O 1
ATOM 712 N N . LEU A 1 88 ? 13.598 1.911 2.350 1.00 85.19 88 LEU A N 1
ATOM 713 C CA . LEU A 1 88 ? 13.199 3.263 1.953 1.00 85.19 88 LEU A CA 1
ATOM 714 C C . LEU A 1 88 ? 11.685 3.458 2.002 1.00 85.19 88 LEU A C 1
ATOM 716 O O . LEU A 1 88 ? 11.223 4.546 2.351 1.00 85.19 88 LEU A O 1
ATOM 720 N N . VAL A 1 89 ? 10.919 2.432 1.629 1.00 87.62 89 VAL A N 1
ATOM 721 C CA . VAL A 1 89 ? 9.456 2.460 1.721 1.00 87.62 89 VAL A CA 1
ATOM 722 C C . VAL A 1 89 ? 9.026 2.366 3.177 1.00 87.62 89 VAL A C 1
ATOM 724 O O . VAL A 1 89 ? 8.244 3.199 3.628 1.00 87.62 89 VAL A O 1
ATOM 727 N N . LYS A 1 90 ? 9.590 1.414 3.925 1.00 90.56 90 LYS A N 1
ATOM 728 C CA . LYS A 1 90 ? 9.282 1.172 5.335 1.00 90.56 90 LYS A CA 1
ATOM 729 C C . LYS A 1 90 ? 9.438 2.433 6.187 1.00 90.56 90 LYS A C 1
ATOM 731 O O . LYS A 1 90 ? 8.489 2.816 6.858 1.00 90.56 90 LYS A O 1
ATOM 736 N N . ASN A 1 91 ? 10.554 3.151 6.047 1.00 91.50 91 ASN A N 1
ATOM 737 C CA . ASN A 1 91 ? 10.840 4.379 6.802 1.00 91.50 91 ASN A CA 1
ATOM 738 C C . ASN A 1 91 ? 9.858 5.541 6.538 1.00 91.50 91 ASN A C 1
ATOM 740 O O . ASN A 1 91 ? 9.893 6.551 7.239 1.00 91.50 91 ASN A O 1
ATOM 744 N N . LYS A 1 92 ? 9.007 5.447 5.508 1.00 91.38 92 LYS A N 1
ATOM 745 C CA . LYS A 1 92 ? 7.974 6.451 5.197 1.00 91.38 92 LYS A CA 1
ATOM 746 C C . LYS A 1 92 ? 6.597 6.078 5.736 1.00 91.38 92 LYS A C 1
ATOM 748 O O . LYS A 1 92 ? 5.672 6.890 5.631 1.00 91.38 92 LYS A O 1
ATOM 753 N N . LEU A 1 93 ? 6.426 4.858 6.238 1.00 95.44 93 LEU A N 1
ATOM 754 C CA . LEU A 1 93 ? 5.146 4.383 6.737 1.00 95.44 93 LEU A CA 1
ATOM 755 C C . LEU A 1 93 ? 4.947 4.875 8.177 1.00 95.44 93 LEU A C 1
ATOM 757 O O . LEU A 1 93 ? 5.822 4.666 9.013 1.00 95.44 93 LEU A O 1
ATOM 761 N N . PRO A 1 94 ? 3.816 5.526 8.496 1.00 96.50 94 PRO A N 1
ATOM 762 C CA . PRO A 1 94 ? 3.537 5.967 9.863 1.00 96.50 94 PRO A CA 1
ATOM 763 C C . PRO A 1 94 ? 3.363 4.811 10.863 1.00 96.50 94 PRO A C 1
ATOM 765 O O . PRO A 1 94 ? 3.606 5.010 12.048 1.00 96.50 94 PRO A O 1
ATOM 768 N N . TYR A 1 95 ? 2.952 3.633 10.388 1.00 97.12 95 TYR A N 1
ATOM 769 C CA . TYR A 1 95 ? 2.757 2.394 11.147 1.00 97.12 95 TYR A CA 1
ATOM 770 C C . TYR A 1 95 ? 3.473 1.246 10.425 1.00 97.12 95 TYR A C 1
ATOM 772 O O . TYR A 1 95 ? 2.849 0.348 9.846 1.00 97.12 95 TYR A O 1
ATOM 780 N N . GLU A 1 96 ? 4.804 1.320 10.378 1.00 95.19 96 GLU A N 1
ATOM 781 C CA . GLU A 1 96 ? 5.651 0.350 9.676 1.00 95.19 96 GLU A CA 1
ATOM 782 C C . GLU A 1 96 ? 5.498 -1.089 10.191 1.00 95.19 96 GLU A C 1
ATOM 784 O O . GLU A 1 96 ? 5.647 -2.041 9.429 1.00 95.19 96 GLU A O 1
ATOM 789 N N . GLU A 1 97 ? 5.141 -1.269 11.462 1.00 96.19 97 GLU A N 1
ATOM 790 C CA . GLU A 1 97 ? 4.902 -2.568 12.090 1.00 96.19 97 GLU A CA 1
ATOM 791 C C . GLU A 1 97 ? 3.637 -3.263 11.568 1.00 96.19 97 GLU A C 1
ATOM 793 O O . GLU A 1 97 ? 3.468 -4.474 11.731 1.00 96.19 97 GLU A O 1
ATOM 798 N N . LYS A 1 98 ? 2.739 -2.503 10.929 1.00 97.00 98 LYS A N 1
ATOM 799 C CA . LYS A 1 98 ? 1.538 -3.020 10.262 1.00 97.00 98 LYS A CA 1
ATOM 800 C C . LYS A 1 98 ? 1.794 -3.397 8.807 1.00 97.00 98 LYS A C 1
ATOM 802 O O . LYS A 1 98 ? 0.910 -3.981 8.182 1.00 97.00 98 LYS A O 1
ATOM 807 N N . ALA A 1 99 ? 2.964 -3.080 8.259 1.00 96.25 99 ALA A N 1
ATOM 808 C CA . ALA A 1 99 ? 3.283 -3.345 6.867 1.00 96.25 99 ALA A CA 1
ATOM 809 C C . ALA A 1 99 ? 3.833 -4.764 6.662 1.00 96.25 99 ALA A C 1
ATOM 811 O O . ALA A 1 99 ? 4.664 -5.251 7.428 1.00 96.25 99 ALA A O 1
ATOM 812 N N . GLN A 1 100 ? 3.374 -5.422 5.602 1.00 95.00 100 GLN A N 1
ATOM 813 C CA . GLN A 1 100 ? 3.838 -6.718 5.127 1.00 95.00 100 GLN A CA 1
ATOM 814 C C . GLN A 1 100 ? 4.360 -6.537 3.704 1.00 95.00 100 GLN A C 1
ATOM 816 O O . GLN A 1 100 ? 3.597 -6.232 2.792 1.00 95.00 100 GLN A O 1
ATOM 821 N N . PHE A 1 101 ? 5.666 -6.702 3.523 1.00 92.62 101 PHE A N 1
ATOM 822 C CA . PHE A 1 101 ? 6.319 -6.549 2.227 1.00 92.62 101 PHE A CA 1
ATOM 823 C C . PHE A 1 101 ? 6.378 -7.900 1.520 1.00 92.62 101 PHE A C 1
ATOM 825 O O . PHE A 1 101 ? 7.016 -8.833 2.009 1.00 92.62 101 PHE A O 1
ATOM 832 N N . ILE A 1 102 ? 5.726 -7.996 0.368 1.00 91.69 102 ILE A N 1
ATOM 833 C CA . ILE A 1 102 ? 5.727 -9.176 -0.490 1.00 91.69 102 ILE A CA 1
ATOM 834 C C . ILE A 1 102 ? 6.539 -8.820 -1.725 1.00 91.69 102 ILE A C 1
ATOM 836 O O . ILE A 1 102 ? 6.053 -8.181 -2.655 1.00 91.69 102 ILE A O 1
ATOM 840 N N . LYS A 1 103 ? 7.819 -9.194 -1.677 1.00 88.94 103 LYS A N 1
ATOM 841 C CA . LYS A 1 103 ? 8.756 -8.959 -2.768 1.00 88.94 103 LYS A CA 1
ATOM 842 C C . LYS A 1 103 ? 8.665 -10.075 -3.801 1.00 88.94 103 LYS A C 1
ATOM 844 O O . LYS A 1 103 ? 8.838 -11.242 -3.447 1.00 88.94 103 LYS A O 1
ATOM 849 N N . GLY A 1 104 ? 8.517 -9.704 -5.067 1.00 86.88 104 GLY A N 1
ATOM 850 C CA . GLY A 1 104 ? 8.774 -10.602 -6.186 1.00 86.88 104 GLY A CA 1
ATOM 851 C C . GLY A 1 104 ? 8.065 -10.197 -7.471 1.00 86.88 104 GLY A C 1
ATOM 852 O O . GLY A 1 104 ? 7.371 -9.187 -7.522 1.00 86.88 104 GLY A O 1
ATOM 853 N N . HIS A 1 105 ? 8.280 -11.003 -8.507 1.00 85.88 105 HIS A N 1
ATOM 854 C CA . HIS A 1 105 ? 7.646 -10.846 -9.810 1.00 85.88 105 HIS A CA 1
ATOM 855 C C . HIS A 1 105 ? 6.171 -11.254 -9.765 1.00 85.88 105 HIS A C 1
ATOM 857 O O . HIS A 1 105 ? 5.794 -12.133 -8.984 1.00 85.88 105 HIS A O 1
ATOM 863 N N . PHE A 1 106 ? 5.331 -10.608 -10.563 1.00 84.00 106 PHE A N 1
ATOM 864 C CA . PHE A 1 106 ? 3.904 -10.904 -10.628 1.00 84.00 106 PHE A CA 1
ATOM 865 C C . PHE A 1 106 ? 3.590 -11.692 -11.901 1.00 84.00 106 PHE A C 1
ATOM 867 O O . PHE A 1 106 ? 4.134 -11.360 -12.947 1.00 84.00 106 PHE A O 1
ATOM 874 N N . PRO A 1 107 ? 2.677 -12.678 -11.842 1.00 86.19 107 PRO A N 1
ATOM 875 C CA . PRO A 1 107 ? 1.858 -13.060 -10.687 1.00 86.19 107 PRO A CA 1
ATOM 876 C C . PRO A 1 107 ? 2.532 -14.041 -9.707 1.00 86.19 107 PRO A C 1
ATOM 878 O O . PRO A 1 107 ? 1.952 -14.331 -8.664 1.00 86.19 107 PRO A O 1
ATOM 881 N N . GLU A 1 108 ? 3.735 -14.552 -9.985 1.00 86.75 108 GLU A N 1
ATOM 882 C CA . GLU A 1 108 ? 4.312 -15.715 -9.282 1.00 86.75 108 GLU A CA 1
ATOM 883 C C . GLU A 1 108 ? 4.574 -15.495 -7.784 1.00 86.75 108 GLU A C 1
ATOM 885 O O . GLU A 1 108 ? 4.563 -16.442 -6.996 1.00 86.75 108 GLU A O 1
ATOM 890 N N . SER A 1 109 ? 4.826 -14.255 -7.370 1.00 84.62 109 SER A N 1
ATOM 891 C CA . SER A 1 109 ? 5.059 -13.900 -5.966 1.00 84.62 109 SER A CA 1
ATOM 892 C C . SER A 1 109 ? 3.783 -13.844 -5.120 1.00 84.62 109 SER A C 1
ATOM 894 O O . SER A 1 109 ? 3.864 -13.826 -3.886 1.00 84.62 109 SER A O 1
ATOM 896 N N . ILE A 1 110 ? 2.608 -13.842 -5.756 1.00 87.50 110 ILE A N 1
ATOM 897 C CA . ILE A 1 110 ? 1.314 -13.816 -5.076 1.00 87.50 110 ILE A CA 1
ATOM 898 C C . ILE A 1 110 ? 0.962 -15.240 -4.653 1.00 87.50 110 ILE A C 1
ATOM 900 O O . ILE A 1 110 ? 0.714 -16.121 -5.472 1.00 87.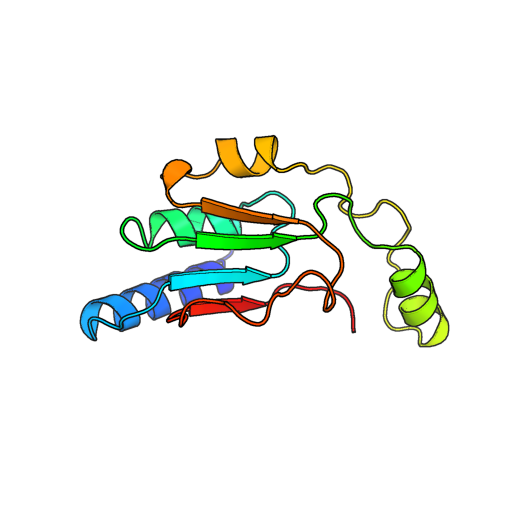50 110 ILE A O 1
ATOM 904 N N . LYS A 1 111 ? 0.943 -15.468 -3.340 1.00 85.25 111 LYS A N 1
ATOM 905 C CA . LYS A 1 111 ? 0.544 -16.752 -2.754 1.00 85.25 111 LYS A CA 1
ATOM 906 C C . LYS A 1 111 ? -0.977 -16.871 -2.706 1.00 85.25 111 LYS A C 1
ATOM 908 O O . LYS A 1 111 ? -1.671 -15.868 -2.604 1.00 85.25 111 LYS A O 1
ATOM 913 N N . GLU A 1 112 ? -1.482 -18.100 -2.695 1.00 81.75 112 GLU A N 1
ATOM 914 C CA . GLU A 1 112 ? -2.923 -18.362 -2.560 1.00 81.75 112 GLU A CA 1
ATOM 915 C C . GLU A 1 112 ? -3.457 -18.072 -1.144 1.00 81.75 112 GLU A C 1
ATOM 917 O O . GLU A 1 112 ? -4.625 -17.735 -0.980 1.00 81.75 112 GLU A O 1
ATOM 922 N N . ASP A 1 113 ? -2.602 -18.150 -0.119 1.00 88.12 113 ASP A N 1
ATOM 923 C CA . ASP A 1 113 ? -2.963 -17.916 1.288 1.00 88.12 113 ASP A CA 1
ATOM 924 C C . ASP A 1 113 ? -2.873 -16.426 1.664 1.00 88.12 113 ASP A C 1
ATOM 926 O O . ASP A 1 113 ? -2.036 -15.998 2.466 1.00 88.12 113 ASP A O 1
ATOM 930 N N . LEU A 1 114 ? -3.691 -15.605 1.005 1.00 92.62 114 LEU A N 1
ATOM 931 C CA . LEU A 1 114 ? -3.848 -14.187 1.327 1.00 92.62 114 LEU A CA 1
ATOM 932 C C . LEU A 1 114 ? -5.067 -13.952 2.228 1.00 92.62 114 LEU A C 1
ATOM 934 O O . LEU A 1 114 ? -6.070 -14.658 2.117 1.00 92.62 114 LEU A O 1
ATOM 938 N N . PRO A 1 115 ? -5.021 -12.936 3.111 1.00 95.19 115 PRO A N 1
ATOM 939 C CA . PRO A 1 115 ? -6.199 -12.547 3.871 1.00 95.19 115 PRO A CA 1
ATOM 940 C C . PRO A 1 115 ? -7.266 -11.942 2.950 1.00 95.19 115 PRO A C 1
ATOM 942 O O . PRO A 1 115 ? -6.989 -11.512 1.831 1.00 95.19 115 PRO A O 1
ATOM 945 N N . ASN A 1 116 ? -8.488 -11.815 3.464 1.00 96.56 116 ASN A N 1
ATOM 946 C CA . ASN A 1 116 ? -9.501 -10.988 2.814 1.00 96.56 116 ASN A CA 1
ATOM 947 C C . ASN A 1 116 ? -9.079 -9.515 2.857 1.00 96.56 116 ASN A C 1
ATOM 949 O O . ASN A 1 116 ? -8.609 -9.036 3.892 1.00 96.56 116 ASN A O 1
ATOM 953 N N . PHE A 1 117 ? -9.310 -8.788 1.766 1.00 97.69 117 PHE A N 1
ATOM 954 C CA . PHE A 1 117 ? -9.024 -7.358 1.676 1.00 97.69 117 PHE A CA 1
ATOM 955 C C . PHE A 1 117 ? -10.313 -6.545 1.603 1.00 97.69 117 PHE A C 1
ATOM 957 O O . PHE A 1 117 ? -11.218 -6.880 0.841 1.00 97.69 117 PHE A O 1
ATOM 964 N N . CYS A 1 118 ? -10.375 -5.442 2.349 1.00 97.75 118 CYS A N 1
ATOM 965 C CA . CYS A 1 118 ? -11.431 -4.440 2.186 1.00 97.75 118 CYS A CA 1
ATOM 966 C C . CYS A 1 118 ? -11.036 -3.318 1.217 1.00 97.75 118 CYS A C 1
ATOM 968 O O . CYS A 1 118 ? -11.890 -2.549 0.783 1.00 97.75 118 CYS A O 1
ATOM 970 N N . PHE A 1 119 ? -9.747 -3.212 0.881 1.00 98.06 119 PHE A N 1
ATOM 971 C CA . PHE A 1 119 ? -9.230 -2.250 -0.084 1.00 98.06 119 PHE A CA 1
ATOM 972 C C . PHE A 1 119 ? -7.976 -2.786 -0.775 1.00 98.06 119 PHE A C 1
ATOM 974 O O . PHE A 1 119 ? -7.046 -3.243 -0.108 1.00 98.06 119 PHE A O 1
ATOM 981 N N . VAL A 1 120 ? -7.929 -2.669 -2.102 1.00 96.75 120 VAL A N 1
ATOM 982 C CA . VAL A 1 120 ? -6.752 -2.989 -2.915 1.00 96.75 120 VAL A CA 1
ATOM 983 C C . VAL A 1 120 ? -6.534 -1.867 -3.926 1.00 96.75 120 VAL A C 1
ATOM 985 O O . VAL A 1 120 ? -7.438 -1.534 -4.690 1.00 96.75 120 VAL A O 1
ATOM 988 N N . SER A 1 121 ? -5.335 -1.289 -3.929 1.00 95.38 121 SER A N 1
ATOM 989 C CA . SER A 1 121 ? -4.861 -0.398 -4.990 1.00 95.38 121 SER A CA 1
ATOM 990 C C . SER A 1 121 ? -4.032 -1.206 -5.982 1.00 95.38 121 SER A C 1
ATOM 992 O O . SER A 1 121 ? -3.052 -1.827 -5.582 1.00 95.38 121 SER A O 1
ATOM 994 N N . ILE A 1 122 ? -4.406 -1.185 -7.260 1.00 92.31 122 ILE A N 1
ATOM 995 C CA . ILE A 1 122 ? -3.631 -1.794 -8.347 1.00 92.31 122 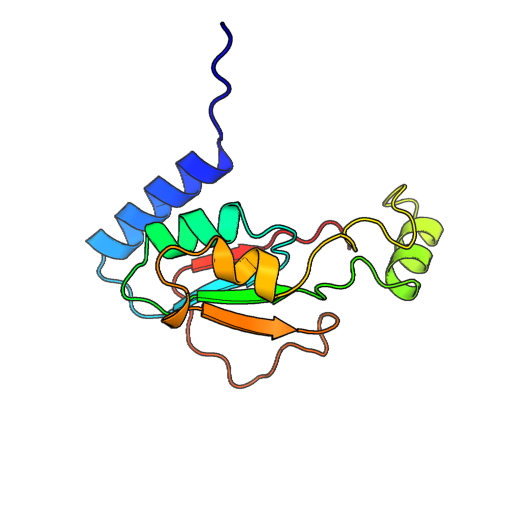ILE A CA 1
ATOM 996 C C . ILE A 1 122 ? -3.017 -0.653 -9.150 1.00 92.31 122 ILE A C 1
ATOM 998 O O . ILE A 1 122 ? -3.745 0.174 -9.696 1.00 92.31 122 ILE A O 1
ATOM 1002 N N . ASP A 1 123 ? -1.692 -0.590 -9.161 1.00 85.88 123 ASP A N 1
ATOM 1003 C CA . ASP A 1 123 ? -0.906 0.493 -9.749 1.00 85.88 123 ASP A CA 1
ATOM 1004 C C . ASP A 1 123 ? 0.335 -0.073 -10.447 1.00 85.88 123 ASP A C 1
ATOM 1006 O O . ASP A 1 123 ? 1.479 0.252 -10.138 1.00 85.88 123 ASP A O 1
ATOM 1010 N N . THR A 1 124 ? 0.086 -0.999 -11.367 1.00 82.88 124 THR A N 1
ATOM 1011 C CA . THR A 1 124 ? 1.102 -1.605 -12.224 1.00 82.88 124 THR A CA 1
ATOM 1012 C C . THR A 1 124 ? 0.988 -1.007 -13.620 1.00 82.88 124 THR A C 1
ATOM 1014 O O . THR A 1 124 ? -0.091 -1.009 -14.208 1.00 82.88 124 THR A O 1
ATOM 1017 N N . ASP A 1 125 ? 2.094 -0.485 -14.151 1.00 75.75 125 ASP A N 1
ATOM 1018 C CA . ASP A 1 125 ? 2.111 0.192 -15.45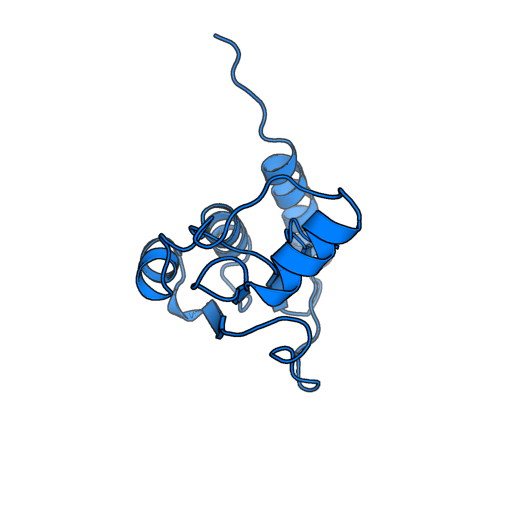7 1.00 75.75 125 ASP A CA 1
ATOM 1019 C C . ASP A 1 125 ? 2.122 -0.773 -16.658 1.00 75.75 125 ASP A C 1
ATOM 1021 O O . ASP A 1 125 ? 1.995 -0.320 -17.795 1.00 75.75 125 ASP A O 1
ATOM 1025 N N . LEU A 1 126 ? 2.340 -2.073 -16.423 1.00 73.62 126 LEU A N 1
ATOM 1026 C CA . LEU A 1 126 ? 2.534 -3.085 -17.468 1.00 73.62 126 LEU A CA 1
ATOM 1027 C C . LEU A 1 126 ? 1.276 -3.945 -17.675 1.00 73.62 126 LEU A C 1
ATOM 1029 O O . LEU A 1 126 ? 0.435 -4.031 -16.775 1.00 73.62 126 LEU A O 1
ATOM 1033 N N . TYR A 1 127 ? 1.163 -4.531 -18.872 1.00 57.44 127 TYR A N 1
ATOM 1034 C CA . TYR A 1 127 ? 0.010 -5.308 -19.346 1.00 57.44 127 TYR A CA 1
ATOM 1035 C C . TYR A 1 127 ? -0.043 -6.752 -18.826 1.00 57.44 127 TYR A C 1
ATOM 1037 O O . TYR A 1 127 ? 1.007 -7.432 -18.850 1.00 57.44 127 TYR A O 1
#

Sequence (127 aa):
FKQYLDIRLASLRLIASEIKEQNLDGEVAELGGYKGKFASEINKLFPNKKLYLFDTFEGFYREDLDIEKSHGYSKCKEGNFSDTNVELVKNKLPYEEKAQFIKGHFPESIKEDLPNFCFVSIDTDLY

Organism: Clostridium perfringens (NCBI:txid1502)

InterPro domains:
  IPR029063 S-adenosyl-L-methionine-dependent methyltransferase superfamily [G3DSA:3.40.50.150] (3-127)

Radius of gyration: 15.71 Å; chains: 1; bounding box: 36×47×42 Å

Secondary structure (DSSP, 8-state):
------HHHHHHHHHHHHHHHTT--SEEEEE--TTSHHHHHHHHH-TTS-EEEEE-SS---HHHHHHHHHHT-----TTTT-S--HHHHHTT-TTGGGEEEEES-TTTT--S-PPPEEEEEE-----

Foldseek 3Di:
DPPDDPVVLVVLLVLLVVCVVVVDDAAEEEAAQLQQPVVQSNCVSCVPHAYEYEDQLQPDDPVQVVVCVVVVVDPDDHRVSRPGHPVSNLVSHPNSVSYDYQHDDPPVSPDPPDMGHSYYHYDDSTD

pLDDT: mean 86.17, std 12.58, range [43.53, 98.31]